Protein AF-A0A3M1HJV2-F1 (afdb_monomer_lite)

Sequence (56 aa):
MNRAVRILRHWGAPAEAVGALTIGNFDGVHLGHQQVLAETAGHARALHGAAVAVTF

Radius of gyration: 11.41 Å; chains: 1; bounding box: 26×19×28 Å

pLDDT: mean 90.7, std 11.8, range [43.72, 98.56]

Secondary structur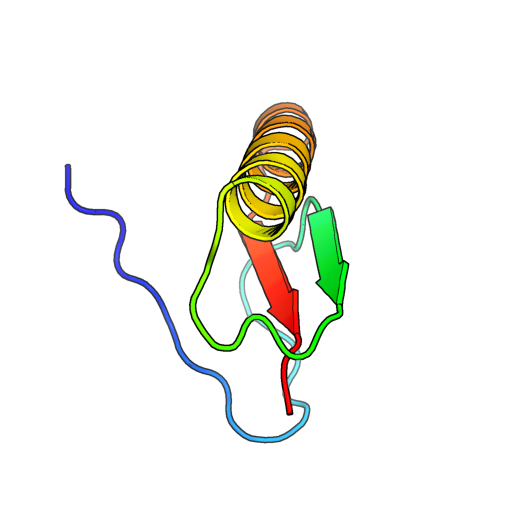e (DSSP, 8-state):
--PPP-PPPS----SSPEEEEEES--GGG-HHHHHHHHHHHHHHHHTT-EEEEE--

Foldseek 3Di:
DDDDDDDDDDDDDDPWAQQFEDEDQCPPVPPVNVVVQVVLVVRQVVVVTDRYYHHD

Structure (mmCIF, N/CA/C/O backbone):
data_AF-A0A3M1HJV2-F1
#
_entry.id   AF-A0A3M1HJV2-F1
#
loop_
_atom_site.group_PDB
_atom_site.id
_atom_site.type_symbol
_atom_site.label_atom_id
_atom_site.label_alt_id
_atom_site.label_comp_id
_atom_site.label_asym_id
_atom_site.label_entity_id
_atom_site.label_seq_id
_atom_site.pdbx_PDB_ins_code
_atom_site.Cartn_x
_atom_site.Cartn_y
_atom_site.Cartn_z
_atom_site.occupancy
_atom_site.B_iso_or_equiv
_atom_site.auth_seq_id
_atom_site.auth_comp_id
_atom_site.auth_asym_id
_atom_site.auth_atom_id
_atom_site.pdbx_PDB_model_num
ATOM 1 N N . MET A 1 1 ? -13.702 -12.114 5.756 1.00 43.72 1 MET A N 1
ATOM 2 C CA . MET A 1 1 ? -13.139 -12.663 4.501 1.00 43.72 1 MET A CA 1
ATOM 3 C C . MET A 1 1 ? -11.660 -12.314 4.474 1.00 43.72 1 MET A C 1
ATOM 5 O O . MET A 1 1 ? -11.347 -11.132 4.415 1.00 43.72 1 MET A O 1
ATOM 9 N N . ASN A 1 2 ? -10.759 -13.292 4.598 1.00 45.88 2 ASN A N 1
ATOM 10 C CA . ASN A 1 2 ? -9.322 -13.036 4.459 1.00 45.88 2 ASN A CA 1
ATOM 11 C C . ASN A 1 2 ? -9.040 -12.643 3.005 1.00 45.88 2 ASN A C 1
ATOM 13 O O . ASN A 1 2 ? -9.154 -13.480 2.111 1.00 45.88 2 ASN A O 1
ATOM 17 N N . ARG A 1 3 ? -8.703 -11.372 2.756 1.00 64.81 3 ARG A N 1
ATOM 18 C CA . ARG A 1 3 ? -8.137 -10.972 1.463 1.00 64.81 3 ARG A CA 1
ATOM 19 C C . ARG A 1 3 ? -6.748 -11.593 1.367 1.00 64.81 3 ARG A C 1
ATOM 21 O O . ARG A 1 3 ? -5.899 -11.326 2.212 1.00 64.81 3 ARG A O 1
ATOM 28 N N . ALA A 1 4 ? -6.542 -12.442 0.367 1.00 75.56 4 ALA A N 1
ATOM 29 C CA . ALA A 1 4 ? -5.226 -12.984 0.071 1.00 75.56 4 ALA A CA 1
ATOM 30 C C . ALA A 1 4 ? -4.276 -11.834 -0.300 1.00 75.56 4 ALA A C 1
ATOM 32 O O . ALA A 1 4 ? -4.620 -10.984 -1.120 1.00 75.56 4 ALA A O 1
ATOM 33 N N . VAL A 1 5 ? -3.094 -11.806 0.315 1.00 86.06 5 VAL A N 1
ATOM 34 C CA . VAL A 1 5 ? -1.990 -10.930 -0.092 1.00 86.06 5 VAL A CA 1
ATOM 35 C C . VAL A 1 5 ? -1.183 -11.665 -1.155 1.00 86.06 5 VAL A C 1
ATOM 37 O O . VAL A 1 5 ? -0.842 -12.835 -0.977 1.00 86.06 5 VAL A O 1
ATOM 40 N N . ARG A 1 6 ? -0.863 -10.981 -2.255 1.00 88.50 6 ARG A N 1
ATOM 41 C CA . ARG A 1 6 ? 0.016 -11.495 -3.308 1.00 88.50 6 ARG A CA 1
ATOM 42 C C . ARG A 1 6 ? 1.359 -10.782 -3.232 1.00 88.50 6 ARG A C 1
ATOM 44 O O . ARG A 1 6 ? 1.410 -9.559 -3.285 1.00 88.50 6 ARG A O 1
ATOM 51 N N . ILE A 1 7 ? 2.441 -11.551 -3.137 1.00 90.31 7 ILE A N 1
ATOM 52 C CA . ILE A 1 7 ? 3.803 -11.018 -3.215 1.00 90.31 7 ILE A CA 1
ATOM 53 C C . ILE A 1 7 ? 4.263 -11.118 -4.666 1.00 90.31 7 ILE A C 1
ATOM 55 O O . ILE A 1 7 ? 4.313 -12.208 -5.236 1.00 90.31 7 ILE A O 1
ATOM 59 N N . LEU A 1 8 ? 4.606 -9.975 -5.251 1.00 88.31 8 LEU A N 1
ATOM 60 C CA . LEU A 1 8 ? 5.271 -9.893 -6.543 1.00 88.31 8 LEU A CA 1
ATOM 61 C C . LEU A 1 8 ? 6.757 -9.661 -6.277 1.00 88.31 8 LEU A C 1
ATOM 63 O O . LEU A 1 8 ? 7.133 -8.698 -5.615 1.00 88.31 8 LEU A O 1
ATOM 67 N N . ARG A 1 9 ? 7.599 -10.570 -6.764 1.00 89.81 9 ARG A N 1
ATOM 68 C CA . ARG A 1 9 ? 9.040 -10.334 -6.851 1.00 89.81 9 ARG A CA 1
ATOM 69 C C . ARG A 1 9 ? 9.303 -9.796 -8.249 1.00 89.81 9 ARG A C 1
ATOM 71 O O . ARG A 1 9 ? 8.697 -10.307 -9.193 1.00 89.81 9 ARG A O 1
ATOM 78 N N . HIS A 1 10 ? 10.200 -8.813 -8.356 1.00 84.81 10 HIS A N 1
ATOM 79 C CA . HIS A 1 10 ? 10.530 -8.106 -9.602 1.00 84.81 10 HIS A CA 1
ATOM 80 C C . HIS A 1 10 ? 9.321 -7.355 -10.206 1.00 84.81 10 HIS A C 1
ATOM 82 O O . HIS A 1 10 ? 8.165 -7.615 -9.866 1.00 84.81 10 HIS A O 1
ATOM 88 N N . TRP A 1 11 ? 9.568 -6.385 -11.091 1.00 79.56 11 TRP A N 1
ATOM 89 C CA . TRP A 1 11 ? 8.458 -5.701 -11.756 1.00 79.56 11 TRP A CA 1
ATOM 90 C C . TRP A 1 11 ? 7.765 -6.647 -12.743 1.00 79.56 11 TRP A C 1
ATOM 92 O O . TRP A 1 11 ? 8.340 -7.046 -13.753 1.00 79.56 11 TRP A O 1
ATOM 102 N N . GLY A 1 12 ? 6.509 -6.967 -12.447 1.00 76.00 12 GLY A N 1
ATOM 103 C CA . GLY A 1 12 ? 5.552 -7.571 -13.362 1.00 76.00 12 GLY A CA 1
ATOM 104 C C . GLY A 1 12 ? 4.216 -6.884 -13.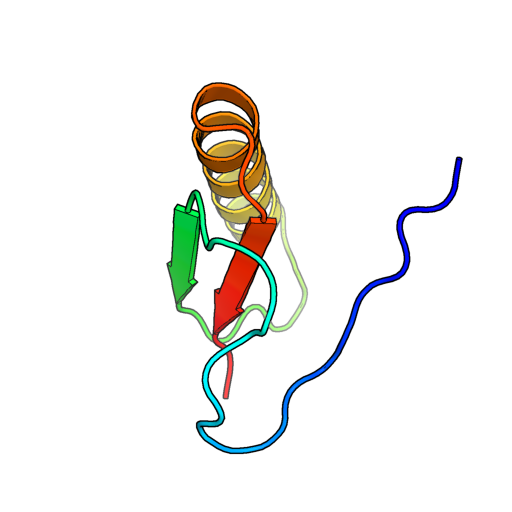134 1.00 76.00 12 GLY A C 1
ATOM 105 O O . GLY A 1 12 ? 3.743 -6.848 -11.998 1.00 76.00 12 GLY A O 1
ATOM 106 N N . ALA A 1 13 ? 3.645 -6.287 -14.183 1.00 73.19 13 ALA A N 1
ATOM 107 C CA . ALA A 1 13 ? 2.402 -5.533 -14.059 1.00 73.19 13 ALA A CA 1
ATOM 108 C C . ALA A 1 13 ? 1.314 -6.415 -13.408 1.00 73.19 13 ALA A C 1
ATOM 110 O O . ALA A 1 13 ? 1.083 -7.532 -13.887 1.00 73.19 13 ALA A 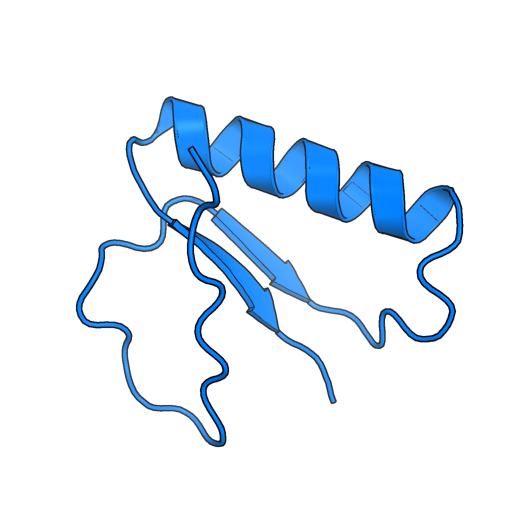O 1
ATOM 111 N N . PRO A 1 14 ? 0.673 -5.970 -12.309 1.00 75.56 14 PRO A N 1
ATOM 112 C CA . PRO A 1 14 ? -0.413 -6.727 -11.702 1.00 75.56 14 PRO A CA 1
ATOM 113 C C . PRO A 1 14 ? -1.573 -6.862 -12.694 1.00 75.56 14 PRO A C 1
ATOM 115 O O . PRO A 1 14 ? -1.828 -5.967 -13.498 1.00 75.56 14 PRO A O 1
ATOM 118 N N . ALA A 1 15 ? -2.262 -8.004 -12.644 1.00 77.56 15 ALA A N 1
ATOM 119 C CA . ALA A 1 15 ? -3.433 -8.246 -13.486 1.00 77.56 15 ALA A CA 1
ATOM 120 C C . ALA A 1 15 ? -4.638 -7.417 -13.010 1.00 77.56 15 ALA A C 1
ATOM 122 O O . ALA A 1 15 ? -5.479 -7.011 -13.807 1.00 77.56 15 ALA A O 1
ATOM 123 N N . GLU A 1 16 ? -4.715 -7.167 -11.703 1.00 82.62 16 GLU A N 1
ATOM 124 C CA . GLU A 1 16 ? -5.690 -6.283 -11.083 1.00 82.62 16 GLU A CA 1
ATOM 125 C C . GLU A 1 16 ? -5.338 -4.793 -11.238 1.00 82.62 16 GLU A C 1
ATOM 127 O O . GLU A 1 16 ? -4.177 -4.386 -11.162 1.00 82.62 16 GLU A O 1
ATOM 132 N N . ALA A 1 17 ? -6.369 -3.958 -11.394 1.00 88.31 17 ALA A N 1
ATOM 133 C CA . ALA A 1 17 ? -6.212 -2.510 -11.408 1.00 88.31 17 ALA A CA 1
ATOM 134 C C . ALA A 1 17 ? -5.654 -2.016 -10.063 1.00 88.31 17 ALA A C 1
ATOM 136 O O . ALA A 1 17 ? -6.248 -2.246 -9.005 1.00 88.31 17 ALA A O 1
ATOM 137 N N . VAL A 1 18 ? -4.522 -1.312 -10.102 1.00 91.75 18 VAL A N 1
ATOM 138 C CA . VAL A 1 18 ? -3.939 -0.661 -8.923 1.00 91.75 18 VAL A CA 1
ATOM 139 C C . VAL A 1 18 ? -4.709 0.624 -8.646 1.00 91.75 18 VAL A C 1
ATOM 141 O O . VAL A 1 18 ? -4.733 1.523 -9.480 1.00 91.75 18 VAL A O 1
ATOM 144 N N . GLY A 1 19 ? -5.339 0.704 -7.474 1.00 95.31 19 GLY A N 1
ATOM 145 C CA . GLY A 1 19 ? -6.050 1.904 -7.032 1.00 95.31 19 GLY A CA 1
ATOM 146 C C . GLY A 1 19 ? -5.131 2.871 -6.292 1.00 95.31 19 GLY A C 1
ATOM 147 O O . GLY A 1 19 ? -5.199 4.073 -6.502 1.00 95.31 19 GLY A O 1
ATOM 148 N N . ALA A 1 20 ? -4.240 2.359 -5.442 1.00 96.88 20 ALA A N 1
ATOM 149 C CA . ALA A 1 20 ? -3.254 3.182 -4.751 1.00 96.88 20 ALA A CA 1
ATOM 150 C C . ALA A 1 20 ? -1.983 2.391 -4.435 1.00 96.88 20 ALA A C 1
ATOM 152 O O . ALA A 1 20 ? -2.010 1.171 -4.249 1.00 96.88 20 ALA A O 1
ATOM 153 N N . LEU A 1 21 ? -0.878 3.125 -4.348 1.00 96.06 21 LEU A N 1
ATOM 154 C CA . LEU A 1 21 ? 0.472 2.625 -4.142 1.00 96.06 21 LEU A CA 1
ATOM 155 C C . LEU A 1 21 ? 1.107 3.357 -2.960 1.00 96.06 21 LEU A C 1
ATOM 157 O O . LEU A 1 21 ? 1.003 4.578 -2.866 1.00 96.06 21 LEU A O 1
ATOM 161 N N . THR A 1 22 ? 1.842 2.622 -2.133 1.00 97.81 22 THR A N 1
ATOM 162 C CA . THR A 1 22 ? 2.828 3.191 -1.212 1.00 97.81 22 THR A CA 1
ATOM 163 C C . THR A 1 22 ? 4.179 2.508 -1.369 1.00 97.81 22 THR A C 1
ATOM 165 O O . THR A 1 22 ? 4.247 1.340 -1.753 1.00 97.81 22 THR A O 1
ATOM 168 N N . ILE A 1 23 ? 5.257 3.243 -1.101 1.00 97.44 23 ILE A N 1
ATOM 169 C CA . ILE A 1 23 ? 6.636 2.779 -1.258 1.00 97.44 23 ILE A CA 1
ATOM 170 C C . ILE A 1 23 ? 7.381 3.003 0.055 1.00 97.44 23 ILE A C 1
ATOM 172 O O . ILE A 1 23 ? 7.365 4.110 0.591 1.00 97.44 23 ILE A O 1
ATOM 176 N N . GLY A 1 24 ? 8.060 1.975 0.555 1.00 97.19 24 GLY A N 1
ATOM 177 C CA . GLY A 1 24 ? 8.866 2.092 1.764 1.00 97.19 24 GLY A CA 1
ATOM 178 C C . GLY A 1 24 ? 9.484 0.773 2.212 1.00 97.19 24 GLY A C 1
ATOM 179 O O . GLY A 1 24 ? 9.069 -0.305 1.794 1.00 97.19 24 GLY A O 1
ATOM 180 N N . ASN A 1 25 ? 10.468 0.867 3.108 1.00 97.50 25 ASN A N 1
ATOM 181 C CA . ASN A 1 25 ? 11.102 -0.306 3.712 1.00 97.50 25 ASN A CA 1
ATOM 182 C C . ASN A 1 25 ? 10.085 -1.142 4.505 1.00 97.50 25 ASN A C 1
ATOM 184 O O . ASN A 1 25 ? 10.112 -2.361 4.474 1.00 97.50 25 ASN A O 1
ATOM 188 N N . PHE A 1 26 ? 9.167 -0.478 5.215 1.00 97.25 26 PHE A N 1
ATOM 189 C CA . PHE A 1 26 ? 8.128 -1.087 6.053 1.00 97.25 26 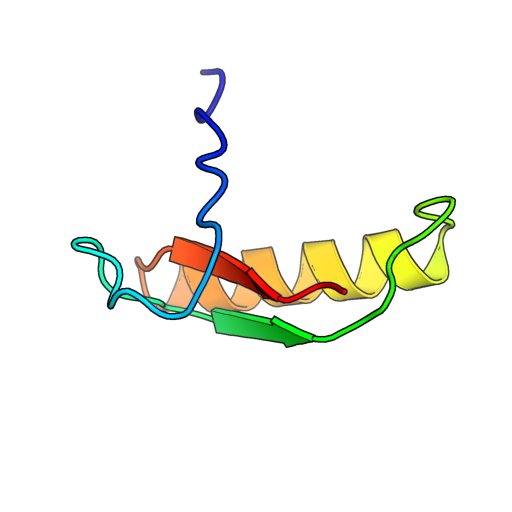PHE A CA 1
ATOM 190 C C . PHE A 1 26 ? 8.607 -2.095 7.111 1.00 97.25 26 PHE A C 1
ATOM 192 O O . PHE A 1 26 ? 7.767 -2.672 7.801 1.00 97.25 26 PHE A O 1
ATOM 199 N N . ASP A 1 27 ? 9.914 -2.254 7.324 1.00 97.06 27 ASP A N 1
ATOM 200 C CA . ASP A 1 27 ? 10.440 -3.107 8.385 1.00 97.06 27 ASP A CA 1
ATOM 201 C C . ASP A 1 27 ? 9.901 -2.681 9.761 1.00 97.06 27 ASP A C 1
ATOM 203 O O . ASP A 1 27 ? 9.685 -1.497 10.049 1.00 97.06 27 ASP A O 1
ATOM 207 N N . GLY A 1 28 ? 9.569 -3.675 10.579 1.00 96.94 28 GLY A N 1
ATOM 208 C CA . GLY A 1 28 ? 8.914 -3.515 11.877 1.00 96.94 28 GLY A CA 1
ATOM 209 C C . GLY A 1 28 ? 7.447 -3.056 11.860 1.00 96.94 28 GLY A C 1
ATOM 210 O O . GLY A 1 28 ? 6.795 -3.166 12.894 1.00 96.94 28 GLY A O 1
ATOM 211 N N . VAL A 1 29 ? 6.904 -2.557 10.736 1.00 97.00 29 VAL A N 1
ATOM 212 C CA . VAL A 1 29 ? 5.493 -2.121 10.567 1.00 97.00 29 VAL A CA 1
ATOM 213 C C . VAL A 1 29 ? 4.935 -1.374 11.801 1.00 97.00 29 VAL A C 1
ATOM 215 O O . VAL A 1 29 ? 3.848 -1.661 12.308 1.00 97.00 29 VAL A O 1
ATOM 218 N N . HIS A 1 30 ? 5.702 -0.415 12.328 1.00 97.94 30 HIS A N 1
ATOM 219 C CA . HIS A 1 30 ? 5.301 0.391 13.484 1.00 97.94 30 HIS A CA 1
ATOM 220 C C . HIS A 1 30 ? 4.114 1.315 13.152 1.00 97.94 30 HIS A C 1
ATOM 222 O O . HIS A 1 30 ? 3.687 1.410 12.002 1.00 97.94 30 HIS A O 1
ATOM 228 N N . LEU A 1 31 ? 3.611 2.073 14.133 1.00 98.56 31 LEU A N 1
ATOM 229 C CA . LEU A 1 31 ? 2.405 2.908 13.980 1.00 98.56 31 LEU A CA 1
ATOM 230 C C . LEU A 1 31 ? 2.448 3.844 12.759 1.00 98.56 31 LEU A C 1
ATOM 232 O O . LEU A 1 31 ? 1.471 3.926 12.021 1.00 98.56 31 LEU A O 1
ATOM 236 N N . GLY A 1 32 ? 3.597 4.472 12.483 1.00 98.19 32 GLY A N 1
ATOM 237 C CA . GLY A 1 32 ? 3.775 5.280 11.268 1.00 98.19 32 GLY A CA 1
ATOM 238 C C . GLY A 1 32 ? 3.561 4.497 9.962 1.00 98.19 32 GLY A C 1
ATOM 239 O O . GLY A 1 32 ? 2.824 4.943 9.088 1.00 98.19 32 GLY A O 1
ATOM 240 N N . HIS A 1 33 ? 4.134 3.29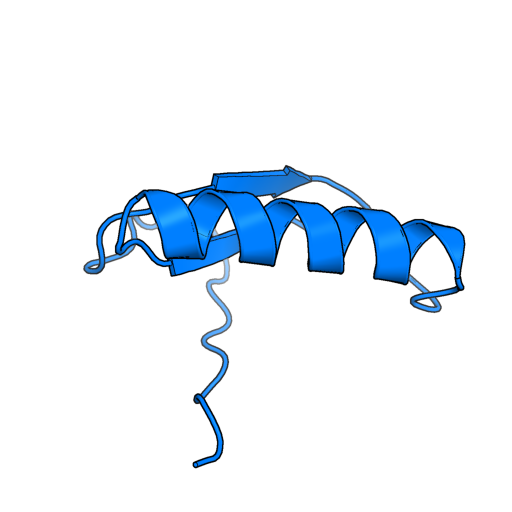6 9.835 1.00 98.44 33 HIS A N 1
ATOM 241 C CA . HIS A 1 33 ? 3.918 2.433 8.670 1.00 98.44 33 HIS A CA 1
ATOM 242 C C . HIS A 1 33 ? 2.461 1.968 8.567 1.00 98.44 33 HIS A C 1
ATOM 244 O O . HIS A 1 33 ? 1.896 1.959 7.476 1.00 98.44 33 HIS A O 1
ATOM 250 N N . GLN A 1 34 ? 1.831 1.630 9.695 1.00 98.38 34 GLN A N 1
ATOM 251 C CA . GLN A 1 34 ? 0.422 1.228 9.721 1.00 98.38 34 GLN A CA 1
ATOM 252 C C . GLN A 1 34 ? -0.494 2.344 9.218 1.00 98.38 34 GLN A C 1
ATOM 254 O O . GLN A 1 34 ? -1.412 2.069 8.449 1.00 98.38 34 GLN A O 1
ATOM 259 N N . GL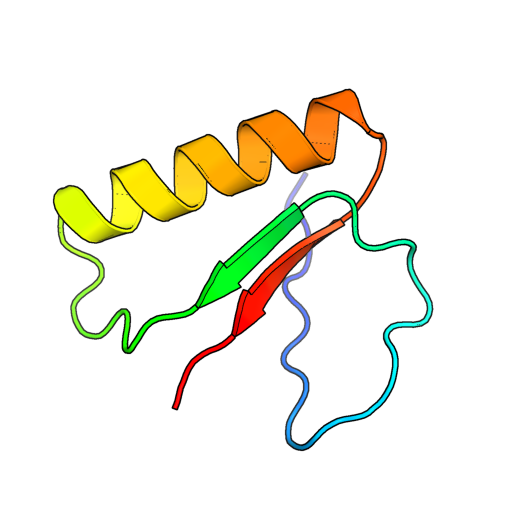N A 1 35 ? -0.220 3.594 9.597 1.00 98.56 35 GLN A N 1
ATOM 260 C CA . GLN A 1 35 ? -0.973 4.750 9.117 1.00 98.56 35 GLN A CA 1
ATOM 261 C C . GLN A 1 35 ? -0.855 4.906 7.595 1.00 98.56 35 GLN A C 1
ATOM 263 O O . GLN A 1 35 ? -1.874 5.005 6.914 1.00 98.56 35 GLN A O 1
ATOM 268 N N . VAL A 1 36 ? 0.364 4.841 7.053 1.00 98.44 36 VAL A N 1
ATOM 269 C CA . VAL A 1 36 ? 0.610 4.939 5.603 1.00 98.44 36 VAL A CA 1
ATOM 270 C C . VAL A 1 36 ? -0.090 3.809 4.831 1.00 98.44 36 VAL A C 1
ATOM 272 O O . VAL A 1 36 ? -0.727 4.044 3.799 1.00 98.44 36 VAL A O 1
ATOM 275 N N . LEU A 1 37 ? -0.022 2.572 5.333 1.00 98.00 37 LEU A N 1
ATOM 276 C CA . LEU A 1 37 ? -0.705 1.423 4.727 1.00 98.00 37 LEU A CA 1
ATOM 277 C C . LEU A 1 37 ? -2.234 1.569 4.790 1.00 98.00 37 LEU A C 1
ATOM 279 O O . LEU A 1 37 ? -2.925 1.257 3.817 1.00 98.00 37 LEU A O 1
ATOM 283 N N . ALA A 1 38 ? -2.771 2.067 5.908 1.00 98.12 38 ALA A N 1
ATOM 284 C CA . ALA A 1 38 ? -4.203 2.291 6.085 1.00 98.12 38 ALA A CA 1
ATOM 285 C C . ALA A 1 38 ? -4.738 3.380 5.142 1.00 98.12 38 ALA A C 1
ATOM 287 O O . ALA A 1 38 ? -5.796 3.194 4.534 1.00 98.12 38 ALA A O 1
ATOM 288 N N . GLU A 1 39 ? -3.997 4.475 4.977 1.00 98.50 39 GLU A N 1
ATOM 289 C CA . GLU A 1 39 ? -4.323 5.551 4.037 1.00 98.50 39 GLU A CA 1
ATOM 290 C C . GLU A 1 39 ? -4.331 5.040 2.590 1.00 98.50 39 GLU A C 1
ATOM 292 O O . GLU A 1 39 ? -5.312 5.218 1.864 1.00 98.50 39 GLU A O 1
ATOM 297 N N . THR A 1 40 ? -3.303 4.277 2.208 1.00 98.44 40 THR A N 1
ATOM 298 C CA . THR A 1 40 ? -3.222 3.626 0.888 1.00 98.44 40 THR A CA 1
ATOM 299 C C . THR A 1 40 ? -4.425 2.717 0.636 1.00 98.44 40 THR A C 1
ATOM 301 O O . THR A 1 40 ? -5.048 2.769 -0.425 1.00 98.44 40 THR A O 1
ATOM 304 N N . ALA A 1 41 ? -4.811 1.904 1.624 1.00 96.94 41 ALA A N 1
ATOM 305 C CA . ALA A 1 41 ? -5.994 1.054 1.526 1.00 96.94 41 ALA A CA 1
ATOM 306 C C . ALA A 1 41 ? -7.299 1.863 1.415 1.00 96.94 41 ALA A C 1
ATOM 308 O O . ALA A 1 41 ? -8.234 1.431 0.736 1.00 96.94 41 ALA A O 1
ATOM 309 N N . GLY A 1 42 ? -7.373 3.027 2.065 1.00 98.06 42 GLY A N 1
ATOM 310 C CA . GLY A 1 42 ? -8.465 3.990 1.919 1.00 98.06 42 GLY A CA 1
ATOM 311 C C . GLY A 1 42 ? -8.609 4.478 0.480 1.00 98.06 42 GLY A C 1
ATOM 312 O O . GLY A 1 42 ? -9.669 4.292 -0.120 1.00 98.06 42 GLY A O 1
ATOM 313 N N . HIS A 1 43 ? -7.528 5.011 -0.091 1.00 98.12 43 HIS A N 1
ATOM 314 C CA . HIS A 1 43 ? -7.503 5.507 -1.470 1.00 98.12 43 HIS A CA 1
ATOM 315 C C . HIS A 1 43 ? -7.804 4.403 -2.494 1.00 98.12 43 HIS A C 1
ATOM 317 O O . HIS A 1 43 ? -8.639 4.589 -3.378 1.00 98.12 43 HIS A O 1
ATOM 323 N N . ALA A 1 44 ? -7.218 3.214 -2.332 1.00 96.88 44 ALA A N 1
ATOM 324 C CA . ALA A 1 44 ? -7.479 2.089 -3.229 1.00 96.88 44 ALA A CA 1
ATOM 325 C C . ALA A 1 44 ? -8.953 1.650 -3.214 1.00 96.88 44 ALA A C 1
ATOM 327 O O . ALA A 1 44 ? -9.527 1.381 -4.270 1.00 96.88 44 ALA A O 1
ATOM 328 N N . ARG A 1 45 ? -9.594 1.621 -2.033 1.00 96.00 45 ARG A N 1
ATOM 329 C CA . ARG A 1 45 ? -11.030 1.306 -1.918 1.00 96.00 45 ARG A CA 1
ATOM 330 C C . ARG A 1 45 ? -11.906 2.324 -2.637 1.00 96.00 45 ARG A C 1
ATOM 332 O O . ARG A 1 45 ? -12.853 1.904 -3.294 1.00 96.00 45 ARG A O 1
ATOM 339 N N . ALA A 1 46 ? -11.593 3.616 -2.529 1.00 97.56 46 ALA A N 1
ATOM 340 C CA . ALA A 1 46 ? -12.342 4.677 -3.206 1.00 97.56 46 ALA A CA 1
ATOM 341 C C . ALA A 1 46 ? -12.294 4.547 -4.739 1.00 97.56 46 ALA A C 1
ATOM 343 O O . ALA A 1 46 ? -13.225 4.957 -5.422 1.00 97.56 46 ALA A O 1
ATOM 344 N N . LEU A 1 47 ? -11.232 3.933 -5.266 1.00 96.50 47 LEU A N 1
ATOM 345 C CA . LEU A 1 47 ? -11.023 3.704 -6.695 1.00 96.50 47 LEU A CA 1
ATOM 346 C C . LEU A 1 47 ? -11.423 2.295 -7.154 1.00 96.50 47 LEU A C 1
ATOM 348 O O . LEU A 1 47 ? -11.152 1.926 -8.293 1.00 96.50 47 LEU A O 1
ATOM 352 N N . HIS A 1 48 ? -12.036 1.490 -6.278 1.00 94.12 48 HIS A N 1
ATOM 353 C CA . HIS A 1 48 ? -12.339 0.075 -6.533 1.00 94.12 48 HIS A CA 1
ATOM 354 C C . HIS A 1 48 ? -11.122 -0.749 -7.007 1.00 94.12 48 HIS A C 1
ATOM 356 O O . HIS A 1 48 ? -11.277 -1.757 -7.695 1.00 94.12 48 HIS A O 1
ATOM 362 N N . GLY A 1 49 ? -9.912 -0.336 -6.619 1.00 93.19 49 GLY A N 1
ATOM 363 C CA . GLY A 1 49 ? -8.651 -0.949 -7.029 1.00 93.19 49 GLY A CA 1
ATOM 364 C C . GLY A 1 49 ? -7.912 -1.642 -5.884 1.00 93.19 49 GLY A C 1
ATOM 365 O O . GLY A 1 49 ? -8.310 -1.602 -4.715 1.00 93.19 49 GLY A O 1
ATOM 366 N N . ALA A 1 50 ? -6.801 -2.290 -6.226 1.00 92.62 50 ALA A N 1
ATOM 367 C CA . ALA A 1 50 ? -5.893 -2.903 -5.267 1.00 92.62 50 ALA A CA 1
ATOM 368 C C . ALA A 1 50 ? -5.040 -1.847 -4.545 1.00 92.62 50 ALA A C 1
ATOM 370 O O . ALA A 1 50 ? -4.608 -0.861 -5.146 1.00 92.62 50 ALA A O 1
ATOM 371 N N . ALA A 1 51 ? -4.789 -2.076 -3.255 1.00 95.19 51 ALA A N 1
ATOM 372 C CA . ALA A 1 51 ? -3.773 -1.357 -2.494 1.00 95.19 51 ALA A CA 1
ATOM 373 C C . ALA A 1 51 ? -2.455 -2.121 -2.619 1.00 95.19 51 ALA A C 1
ATOM 375 O O . ALA A 1 51 ? -2.411 -3.309 -2.292 1.00 95.19 51 ALA A O 1
ATOM 376 N N . VAL A 1 52 ? -1.403 -1.455 -3.088 1.00 94.69 52 VAL A N 1
ATOM 377 C CA . VAL A 1 52 ? -0.098 -2.076 -3.336 1.00 94.69 52 VAL A CA 1
ATOM 378 C C . VAL A 1 52 ? 0.962 -1.409 -2.469 1.00 94.69 52 VAL A C 1
ATOM 380 O O . VAL A 1 52 ? 1.084 -0.186 -2.456 1.00 94.69 52 VAL A O 1
ATOM 383 N N . ALA A 1 53 ? 1.748 -2.218 -1.764 1.00 95.31 53 ALA A N 1
ATOM 384 C CA . ALA A 1 53 ? 2.969 -1.774 -1.109 1.00 95.31 53 ALA A CA 1
ATOM 385 C C . ALA A 1 53 ? 4.173 -2.249 -1.930 1.00 95.31 53 ALA A C 1
ATOM 387 O O . ALA A 1 53 ? 4.291 -3.439 -2.225 1.00 95.31 53 ALA A O 1
ATOM 388 N N . VAL A 1 54 ? 5.056 -1.323 -2.291 1.00 95.31 54 VAL A N 1
ATOM 389 C CA . VAL A 1 54 ? 6.362 -1.620 -2.889 1.00 95.31 54 VAL A CA 1
ATOM 390 C C . VAL A 1 54 ? 7.415 -1.461 -1.801 1.00 95.31 54 VAL A C 1
ATOM 392 O O . VAL A 1 54 ? 7.492 -0.429 -1.139 1.00 95.31 54 VAL A O 1
ATOM 395 N N . THR A 1 55 ? 8.203 -2.508 -1.604 1.00 95.44 55 THR A N 1
ATOM 396 C CA . THR A 1 55 ? 9.203 -2.617 -0.537 1.00 95.44 55 THR A CA 1
ATOM 397 C C . THR A 1 55 ? 10.496 -3.215 -1.095 1.00 95.44 55 THR A C 1
ATOM 399 O O . THR A 1 55 ? 10.510 -3.646 -2.254 1.00 95.44 55 THR A O 1
ATOM 402 N N . PHE A 1 56 ? 11.578 -3.184 -0.318 1.00 93.19 56 PHE A N 1
ATOM 403 C CA . PHE A 1 56 ? 12.932 -3.574 -0.716 1.00 93.19 56 PHE A CA 1
ATOM 404 C C . PHE A 1 56 ? 13.623 -4.378 0.382 1.00 93.19 56 PHE A C 1
ATOM 406 O O . PHE A 1 56 ? 13.363 -4.088 1.567 1.00 93.19 56 PHE A O 1
#